Protein AF-A0A8J2PUB7-F1 (afdb_monomer_lite)

Radius of gyration: 17.87 Å; chains: 1; bounding box: 40×21×49 Å

pLDDT: mean 95.26, std 2.62, range [83.31, 98.12]

Organism: NCBI:txid39272

Foldseek 3Di:
DPPPDDWFFDAADPVDRDDDPDDPPPTTPPPPDDVVCCCVCEAQNFDADPDPDTDGDHPHDPPDQKDKDWQDDHPNKTKIWIAHQQCPPPVPVDHGIDMDID

Secondary structure (DSSP, 8-state):
-BTTB----SEE-SSSSSEES--TTTSTT---S-HHHIIIIIIS-EE--SSS--EE-----TT--EEEEEEEEETTEEEEEEEESSS-SS--S--EEEEEE-

InterPro domains:
  IPR005194 Glycoside hydrolase family 65, C-terminal [PF03633] (51-102)

Sequence (102 aa):
YKNDKPYVAECHSPIQKIWVGDRHNLSEHYAHSTYVENVLADLLGVIPRSDNVFEINPLVPNNWRFFAAENIPYHGHSVTVLYDADGSYYESGHSGMQIFVN

Structure (mmCIF, N/CA/C/O backbone):
data_AF-A0A8J2PUB7-F1
#
_entry.id   AF-A0A8J2PUB7-F1
#
loop_
_atom_site.group_PDB
_atom_site.id
_atom_site.type_symbol
_atom_site.label_atom_id
_atom_site.label_alt_id
_atom_site.label_comp_id
_atom_site.label_asym_id
_atom_site.label_entity_id
_atom_site.label_seq_id
_atom_site.pdbx_PDB_ins_code
_atom_site.Cartn_x
_atom_site.Cartn_y
_atom_site.Cartn_z
_atom_site.occupancy
_atom_site.B_iso_or_equiv
_atom_site.auth_seq_id
_atom_site.auth_comp_id
_atom_site.auth_asym_id
_atom_site.auth_atom_id
_atom_site.pdbx_PDB_model_num
ATOM 1 N N . TYR A 1 1 ? 13.254 1.928 -12.665 1.00 89.94 1 TYR A N 1
ATOM 2 C CA . TYR A 1 1 ? 14.041 3.168 -12.843 1.00 89.94 1 TYR A CA 1
ATOM 3 C C . TYR A 1 1 ? 14.678 3.199 -14.220 1.00 89.94 1 TYR A C 1
ATOM 5 O O . TYR A 1 1 ? 15.021 2.142 -14.740 1.00 89.94 1 TYR A O 1
ATOM 13 N N . LYS A 1 2 ? 14.836 4.393 -14.794 1.00 91.94 2 LYS A N 1
ATOM 14 C CA . LYS A 1 2 ? 15.580 4.673 -16.033 1.00 91.94 2 LYS A CA 1
ATOM 15 C C . LYS A 1 2 ? 16.239 6.038 -15.854 1.00 91.94 2 LYS A C 1
ATOM 17 O O . LYS A 1 2 ? 15.555 6.981 -15.468 1.00 91.94 2 LYS A O 1
ATOM 22 N N . ASN A 1 3 ? 17.555 6.127 -16.057 1.00 91.94 3 ASN A N 1
ATOM 23 C CA . ASN A 1 3 ? 18.347 7.334 -15.763 1.00 91.94 3 ASN A CA 1
ATOM 24 C C . ASN A 1 3 ? 18.078 7.881 -14.345 1.00 91.94 3 ASN A C 1
ATOM 26 O O . ASN A 1 3 ? 17.775 9.059 -14.175 1.00 91.94 3 ASN A O 1
ATOM 30 N N . ASP A 1 4 ? 18.073 6.976 -13.360 1.00 92.19 4 ASP A N 1
ATOM 31 C CA . ASP A 1 4 ? 17.826 7.244 -11.933 1.00 92.19 4 ASP A CA 1
ATOM 32 C C . ASP A 1 4 ? 16.473 7.885 -11.587 1.00 92.19 4 ASP A C 1
ATOM 34 O O . ASP A 1 4 ? 16.228 8.276 -10.448 1.00 92.19 4 ASP A O 1
ATOM 38 N N . LYS A 1 5 ? 15.531 7.901 -12.535 1.00 94.00 5 LYS A N 1
ATOM 39 C CA . LYS A 1 5 ? 14.151 8.344 -12.311 1.00 94.00 5 LYS A CA 1
ATOM 40 C C . LYS A 1 5 ? 13.199 7.151 -12.212 1.00 94.00 5 LYS A C 1
ATOM 42 O O . LYS A 1 5 ? 13.421 6.151 -12.914 1.00 94.00 5 LYS A O 1
ATOM 47 N N . PRO A 1 6 ? 12.153 7.217 -11.363 1.00 95.19 6 PRO A N 1
ATOM 48 C CA . PRO A 1 6 ? 11.068 6.245 -11.384 1.00 95.19 6 PRO A CA 1
ATOM 49 C C . PRO A 1 6 ? 10.534 6.104 -12.807 1.00 95.19 6 PRO A C 1
ATOM 51 O O . PRO A 1 6 ? 10.349 7.087 -13.520 1.00 95.19 6 PRO A O 1
ATOM 54 N N . TYR A 1 7 ? 10.372 4.864 -13.242 1.00 95.75 7 TYR A N 1
ATOM 55 C CA . TYR A 1 7 ? 10.002 4.547 -14.611 1.00 95.75 7 TYR A CA 1
ATOM 56 C C . TYR A 1 7 ? 9.332 3.187 -14.612 1.00 95.75 7 TYR A C 1
ATOM 58 O O . TYR A 1 7 ? 9.829 2.283 -13.931 1.00 95.75 7 TYR A O 1
ATOM 66 N N . VAL A 1 8 ? 8.248 3.073 -15.371 1.00 95.50 8 VAL A N 1
ATOM 67 C CA . VAL A 1 8 ? 7.557 1.822 -15.665 1.00 95.50 8 VAL A CA 1
ATOM 68 C C . VAL A 1 8 ? 7.391 1.732 -17.180 1.00 95.50 8 VAL A C 1
ATOM 70 O O . VAL A 1 8 ? 7.032 2.724 -17.817 1.00 95.50 8 VAL A O 1
ATOM 73 N N . ALA A 1 9 ? 7.704 0.565 -17.729 1.00 95.75 9 ALA A N 1
ATOM 74 C CA . ALA A 1 9 ? 7.492 0.199 -19.122 1.00 95.75 9 ALA A CA 1
ATOM 75 C C . ALA A 1 9 ? 7.028 -1.262 -19.204 1.00 95.75 9 ALA A C 1
ATOM 77 O O . ALA A 1 9 ? 6.767 -1.887 -18.178 1.00 95.75 9 ALA A O 1
ATOM 78 N N . GLU A 1 10 ? 6.899 -1.794 -20.417 1.00 95.50 10 GLU A N 1
ATOM 79 C CA . GLU A 1 10 ? 6.222 -3.066 -20.700 1.00 95.50 10 GLU A CA 1
ATOM 80 C C . GLU A 1 10 ? 6.761 -4.256 -19.902 1.00 95.50 10 GLU A C 1
ATOM 82 O O . GLU A 1 10 ? 5.995 -4.973 -19.261 1.00 95.50 10 GLU A O 1
ATOM 87 N N . CYS A 1 11 ? 8.077 -4.476 -19.922 1.00 95.00 11 CYS A N 1
ATOM 88 C CA . CYS A 1 11 ? 8.697 -5.544 -19.148 1.00 95.00 11 CYS A CA 1
ATOM 89 C C . CYS A 1 11 ? 10.148 -5.215 -18.782 1.00 95.00 11 CYS A C 1
ATOM 91 O O . CYS A 1 11 ? 10.829 -4.442 -19.456 1.00 95.00 11 CYS A O 1
ATOM 93 N N . HIS A 1 12 ? 10.635 -5.797 -17.688 1.00 94.75 12 HIS A N 1
ATOM 94 C CA . HIS A 1 12 ? 12.018 -5.651 -17.239 1.00 94.75 12 HIS A CA 1
ATOM 95 C C . HIS A 1 12 ? 12.744 -6.991 -17.368 1.00 94.75 12 HIS A C 1
ATOM 97 O O . HIS A 1 12 ? 12.162 -8.043 -17.102 1.00 94.75 12 HIS A O 1
ATOM 103 N N . SER A 1 13 ? 14.018 -6.967 -17.768 1.00 95.12 13 SER A N 1
ATOM 104 C CA . SER A 1 13 ? 14.823 -8.190 -17.834 1.00 95.12 13 SER A CA 1
ATOM 105 C C . SER A 1 13 ? 15.012 -8.784 -16.428 1.00 95.12 13 SER A C 1
ATOM 107 O O . SER A 1 13 ? 15.294 -8.036 -15.489 1.00 95.12 13 SER A O 1
ATOM 109 N N . PRO A 1 14 ? 14.896 -10.113 -16.247 1.00 95.38 14 PRO A N 1
ATOM 110 C CA . PRO A 1 14 ? 15.122 -10.743 -14.947 1.00 95.38 14 PRO A CA 1
ATOM 111 C C . PRO A 1 14 ? 16.612 -10.835 -14.576 1.00 95.38 14 PRO A C 1
ATOM 113 O O . PRO A 1 14 ? 16.937 -11.136 -13.433 1.00 95.38 14 PRO A O 1
ATOM 116 N N . ILE A 1 15 ? 17.519 -10.609 -15.536 1.00 96.19 15 ILE A N 1
ATOM 117 C CA . ILE A 1 15 ? 18.973 -10.786 -15.360 1.00 96.19 15 ILE A CA 1
ATOM 118 C C . ILE A 1 15 ? 19.716 -9.456 -15.513 1.00 96.19 15 ILE A C 1
ATOM 120 O O . ILE A 1 15 ? 20.682 -9.186 -14.803 1.00 96.19 15 ILE A O 1
ATOM 124 N N . GLN A 1 16 ? 19.287 -8.616 -16.454 1.00 94.75 16 GLN A N 1
ATOM 125 C CA . GLN A 1 16 ? 19.938 -7.346 -16.761 1.00 94.75 16 GLN A CA 1
ATOM 126 C C . GLN A 1 16 ? 19.132 -6.179 -16.189 1.00 94.75 16 GLN A C 1
ATOM 128 O O . GLN A 1 16 ? 17.905 -6.212 -16.150 1.00 94.75 16 GLN A O 1
ATOM 133 N N . LYS A 1 17 ? 19.810 -5.093 -15.807 1.00 92.06 17 LYS A N 1
ATOM 134 C CA . LYS A 1 17 ? 19.164 -3.845 -15.367 1.00 92.06 17 LYS A CA 1
ATOM 135 C C . LYS A 1 17 ? 18.674 -3.020 -16.570 1.00 92.06 17 LYS A C 1
ATOM 137 O O . LYS A 1 17 ? 19.144 -1.905 -16.786 1.00 92.06 17 LYS A O 1
ATOM 142 N N . ILE A 1 18 ? 17.787 -3.597 -17.385 1.00 93.19 18 ILE A N 1
ATOM 143 C CA . ILE A 1 18 ? 17.228 -2.976 -18.595 1.00 93.19 18 ILE A CA 1
ATOM 144 C C . ILE A 1 18 ? 15.718 -3.206 -18.702 1.00 93.19 18 ILE A C 1
ATOM 146 O O . ILE A 1 18 ? 15.200 -4.254 -18.307 1.00 93.19 18 ILE A O 1
ATOM 150 N N . TRP A 1 19 ? 15.036 -2.248 -19.329 1.00 95.19 19 TRP A N 1
ATOM 151 C CA . TRP A 1 19 ? 13.669 -2.417 -19.811 1.00 95.19 19 TRP A CA 1
ATOM 152 C C . TRP A 1 19 ? 13.688 -3.093 -21.182 1.00 95.19 19 TRP A C 1
ATOM 154 O O . TRP A 1 19 ? 14.429 -2.687 -22.077 1.00 95.19 19 TRP A O 1
ATOM 164 N N . VAL A 1 20 ? 12.890 -4.143 -21.334 1.00 94.25 20 VAL A N 1
ATOM 165 C CA . VAL A 1 20 ? 12.709 -4.886 -22.582 1.00 94.25 20 VAL A CA 1
ATOM 166 C C . VAL A 1 20 ? 11.445 -4.363 -23.259 1.00 94.25 20 VAL A C 1
ATOM 168 O O . VAL A 1 20 ? 10.447 -4.084 -22.601 1.00 94.25 20 VAL A O 1
ATOM 171 N N . GLY A 1 21 ? 11.500 -4.176 -24.579 1.00 90.31 21 GLY A N 1
ATOM 172 C CA . GLY A 1 21 ? 10.389 -3.575 -25.323 1.00 90.31 21 GLY A CA 1
ATOM 173 C C . GLY A 1 21 ? 10.217 -2.068 -25.100 1.00 90.31 21 GLY A C 1
ATOM 174 O O . GLY A 1 21 ? 9.256 -1.515 -25.599 1.00 90.31 21 GLY A O 1
ATOM 175 N N . ASP A 1 22 ? 11.152 -1.400 -24.417 1.00 94.75 22 ASP A N 1
ATOM 176 C CA . ASP A 1 22 ? 11.129 0.037 -24.110 1.00 94.75 22 ASP A CA 1
ATOM 177 C C . ASP A 1 22 ? 11.226 0.913 -25.373 1.00 94.75 22 ASP A C 1
ATOM 179 O O . ASP A 1 22 ? 12.322 1.237 -25.845 1.00 94.75 22 ASP A O 1
ATOM 183 N N . ARG A 1 23 ? 10.074 1.265 -25.953 1.00 93.88 23 ARG A N 1
ATOM 184 C CA . ARG A 1 23 ? 9.951 2.070 -27.173 1.00 93.88 23 ARG A CA 1
ATOM 185 C C . ARG A 1 23 ? 9.474 3.478 -26.849 1.00 93.88 23 ARG A C 1
ATOM 187 O O . ARG A 1 23 ? 8.545 3.673 -26.072 1.00 93.88 23 ARG A O 1
ATOM 194 N N . HIS A 1 24 ? 10.092 4.446 -27.519 1.00 93.44 24 HIS A N 1
ATOM 195 C CA . HIS A 1 24 ? 9.768 5.855 -27.355 1.00 93.44 24 HIS A CA 1
ATOM 196 C C . HIS A 1 24 ? 8.32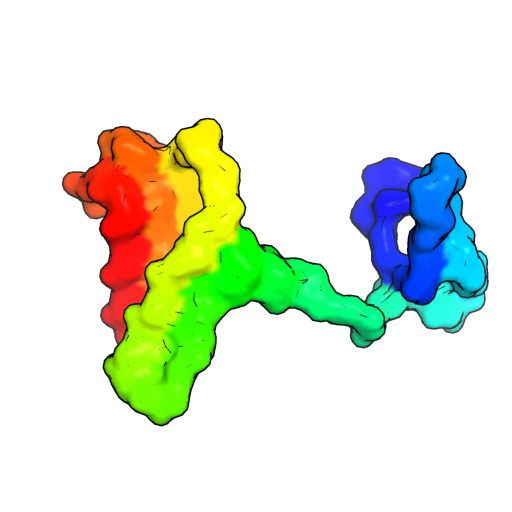8 6.175 -27.786 1.00 93.44 24 HIS A C 1
ATOM 198 O O . HIS A 1 24 ? 7.919 5.783 -28.881 1.00 93.44 24 HIS A O 1
ATOM 204 N N . ASN A 1 25 ? 7.605 6.931 -26.955 1.00 92.19 25 ASN A N 1
ATOM 205 C CA . ASN A 1 25 ? 6.189 7.294 -27.107 1.00 92.19 25 ASN A CA 1
ATOM 206 C C . ASN A 1 25 ? 5.234 6.091 -27.177 1.00 92.19 25 ASN A C 1
ATOM 208 O O . ASN A 1 25 ? 4.178 6.174 -27.807 1.00 92.19 25 ASN A O 1
ATOM 212 N N . LEU A 1 26 ? 5.603 4.973 -26.556 1.00 92.81 26 LEU A N 1
ATOM 213 C CA . LEU A 1 26 ? 4.764 3.774 -26.521 1.00 92.81 26 LEU A CA 1
ATOM 214 C C . LEU A 1 26 ? 4.782 3.122 -25.144 1.00 92.81 26 LEU A C 1
ATOM 216 O O . LEU A 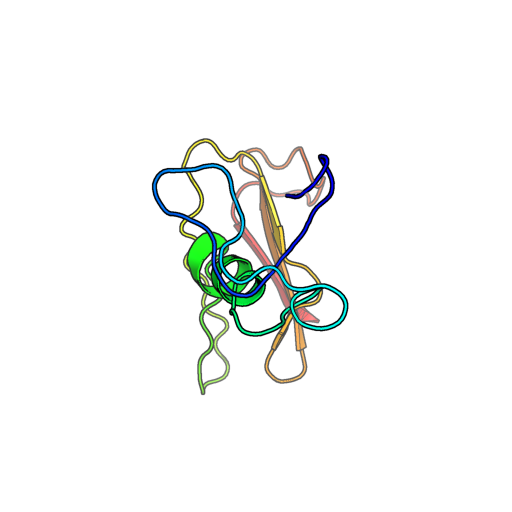1 26 ? 3.728 2.783 -24.612 1.00 92.81 26 LEU A O 1
ATOM 220 N N . SER A 1 27 ? 5.975 2.937 -24.587 1.00 95.56 27 SER A N 1
ATOM 221 C CA . SER A 1 27 ? 6.162 2.143 -23.377 1.00 95.56 27 SER A CA 1
ATOM 222 C C . SER A 1 27 ? 6.292 3.011 -22.123 1.00 95.56 27 SER A C 1
ATOM 224 O O . SER A 1 27 ? 6.245 2.483 -21.018 1.00 95.56 27 SER A O 1
ATOM 226 N N . GLU A 1 28 ? 6.470 4.329 -22.240 1.00 94.81 28 GLU A N 1
ATOM 227 C CA . GLU A 1 28 ? 6.524 5.222 -21.084 1.00 94.81 28 GLU A CA 1
ATOM 228 C C . GLU A 1 28 ? 5.189 5.215 -20.323 1.00 94.81 28 GLU A C 1
ATOM 230 O O . GLU A 1 28 ? 4.121 5.350 -20.915 1.00 94.81 28 GLU A O 1
ATOM 235 N N . HIS A 1 29 ? 5.248 5.118 -18.991 1.00 93.88 29 HIS A N 1
ATOM 236 C CA . HIS A 1 29 ? 4.058 5.160 -18.129 1.00 93.88 29 HIS A CA 1
ATOM 237 C C . HIS A 1 29 ? 3.067 4.010 -18.388 1.00 93.88 29 HIS A C 1
ATOM 239 O O . HIS A 1 29 ? 1.860 4.167 -18.207 1.00 93.88 29 HIS A O 1
ATOM 245 N N . TYR A 1 30 ? 3.580 2.842 -18.788 1.00 94.81 30 TYR A N 1
ATOM 246 C CA . TYR A 1 30 ? 2.772 1.676 -19.142 1.00 94.81 30 TYR A CA 1
ATOM 247 C C . TYR A 1 30 ? 1.972 1.119 -17.951 1.00 94.81 30 TYR A C 1
ATOM 249 O O . TYR A 1 30 ? 2.478 0.359 -17.121 1.00 94.81 30 TYR A O 1
ATOM 257 N N . ALA A 1 31 ? 0.695 1.494 -17.868 1.00 93.50 31 ALA A N 1
ATOM 258 C CA . ALA A 1 31 ? -0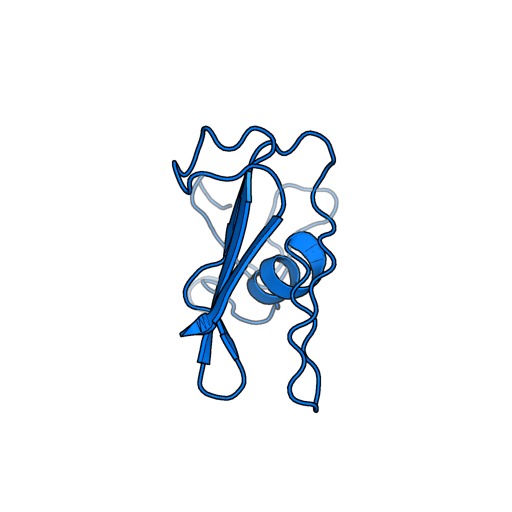.226 1.112 -16.799 1.00 93.50 31 ALA A CA 1
ATOM 259 C C . ALA A 1 31 ? -0.862 -0.269 -17.048 1.00 93.50 31 ALA A C 1
ATOM 261 O O . ALA A 1 31 ? -2.075 -0.401 -17.187 1.00 93.50 31 ALA A O 1
ATOM 262 N N . HIS A 1 32 ? -0.027 -1.306 -17.122 1.00 93.81 32 HIS A N 1
ATOM 263 C CA . HIS A 1 32 ? -0.448 -2.699 -17.330 1.00 93.81 32 HIS A CA 1
ATOM 264 C C . HIS A 1 32 ? 0.107 -3.629 -16.235 1.00 93.81 32 HIS A C 1
ATOM 266 O O . HIS A 1 32 ? 0.596 -4.729 -16.487 1.00 93.81 32 HIS A O 1
ATOM 272 N N . SER A 1 33 ? 0.097 -3.138 -14.997 1.00 93.19 33 SER A N 1
ATOM 273 C CA . SER A 1 33 ? 0.472 -3.877 -13.790 1.00 93.19 33 SER A CA 1
ATOM 274 C C . SER A 1 33 ? -0.294 -3.329 -12.585 1.00 93.19 33 SER A C 1
ATOM 276 O O . SER A 1 33 ? -0.835 -2.225 -12.642 1.00 93.19 33 SER A O 1
ATOM 278 N N . THR A 1 34 ? -0.334 -4.091 -11.494 1.00 93.94 34 THR A N 1
ATOM 279 C CA . THR A 1 34 ? -1.143 -3.805 -10.298 1.00 93.94 34 THR A CA 1
ATOM 280 C C . THR A 1 34 ? -0.293 -3.426 -9.082 1.00 93.94 34 THR A C 1
ATOM 282 O O . THR A 1 34 ? -0.699 -3.646 -7.953 1.00 93.94 34 THR A O 1
ATOM 285 N N . TYR A 1 35 ? 0.890 -2.821 -9.269 1.00 94.81 35 TYR A N 1
ATOM 286 C CA . TYR A 1 35 ? 1.849 -2.599 -8.169 1.00 94.81 35 TYR A CA 1
ATOM 287 C C . TYR A 1 35 ? 1.254 -1.908 -6.928 1.00 94.81 35 TYR A C 1
ATOM 289 O O . TYR A 1 35 ? 1.550 -2.306 -5.807 1.00 94.81 35 TYR A O 1
ATOM 297 N N . VAL A 1 36 ? 0.407 -0.889 -7.114 1.00 94.75 36 VAL A N 1
ATOM 298 C CA . VAL A 1 36 ? -0.249 -0.186 -5.994 1.00 94.75 36 VAL A CA 1
ATOM 299 C C . VAL A 1 36 ? -1.209 -1.106 -5.239 1.00 94.75 36 VAL A C 1
ATOM 301 O O . VAL A 1 36 ? -1.305 -1.017 -4.020 1.00 94.75 36 VAL A O 1
ATOM 304 N N . GLU A 1 37 ? -1.884 -2.007 -5.947 1.00 95.44 37 GLU A N 1
ATOM 305 C CA . GLU A 1 37 ? -2.763 -2.997 -5.333 1.00 95.44 37 GLU A CA 1
ATOM 306 C C . GLU A 1 37 ? -1.948 -4.034 -4.553 1.00 95.44 37 GLU A C 1
ATOM 308 O O . GLU A 1 37 ? -2.249 -4.221 -3.384 1.00 95.44 37 GLU A O 1
ATOM 313 N N . ASN A 1 38 ? -0.822 -4.541 -5.071 1.00 96.44 38 ASN A N 1
ATOM 314 C CA . ASN A 1 38 ? 0.086 -5.385 -4.277 1.00 96.44 38 ASN A CA 1
ATOM 315 C C . ASN A 1 38 ? 0.581 -4.673 -2.999 1.00 96.44 38 ASN A C 1
ATOM 317 O O . ASN A 1 38 ? 0.776 -5.297 -1.959 1.00 96.44 38 ASN A O 1
ATOM 321 N N . VAL A 1 39 ? 0.818 -3.355 -3.047 1.00 97.38 39 VAL A N 1
ATOM 322 C CA . VAL A 1 39 ? 1.192 -2.598 -1.842 1.00 97.38 39 VAL A CA 1
ATOM 323 C C . VAL A 1 39 ? 0.027 -2.554 -0.851 1.00 97.38 39 VAL A C 1
ATOM 325 O O . VAL A 1 39 ? 0.230 -2.831 0.325 1.00 97.38 39 VAL A O 1
ATOM 328 N N . LEU A 1 40 ? -1.184 -2.218 -1.294 1.00 97.25 40 LEU A N 1
ATOM 329 C CA . LEU A 1 40 ? -2.331 -2.050 -0.398 1.00 97.25 40 LEU A CA 1
ATOM 330 C C . LEU A 1 40 ? -2.907 -3.381 0.105 1.00 97.25 40 LEU A C 1
ATOM 332 O O . LEU A 1 40 ? -3.135 -3.522 1.305 1.00 97.25 40 LEU A O 1
ATOM 336 N N . ALA A 1 41 ? -3.142 -4.335 -0.792 1.00 96.31 41 ALA A N 1
ATOM 337 C CA . ALA A 1 41 ? -3.820 -5.593 -0.510 1.00 96.31 41 ALA A CA 1
ATOM 338 C C . ALA A 1 41 ? -2.882 -6.652 0.077 1.00 96.31 41 ALA A C 1
ATOM 340 O O . ALA A 1 41 ? -3.236 -7.278 1.071 1.00 96.31 41 ALA A O 1
ATOM 341 N N . ASP A 1 42 ? -1.669 -6.804 -0.471 1.00 96.25 42 ASP A N 1
ATOM 342 C CA . ASP A 1 42 ? -0.728 -7.8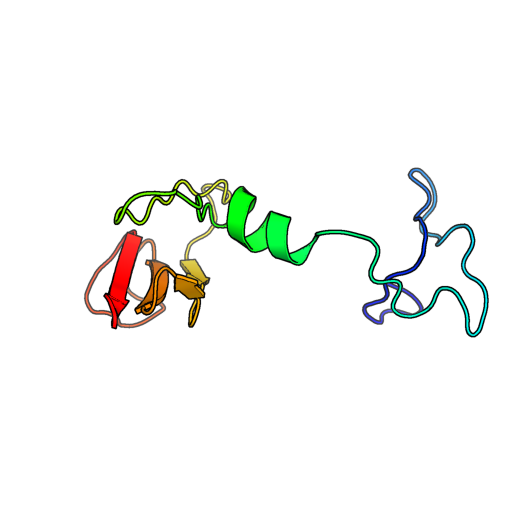19 0.018 1.00 96.25 42 ASP A CA 1
ATOM 343 C C . ASP A 1 42 ? 0.173 -7.263 1.127 1.00 96.25 42 ASP A C 1
ATOM 345 O O . ASP A 1 42 ? 0.171 -7.755 2.254 1.00 96.25 42 ASP A O 1
ATOM 349 N N . LEU A 1 43 ? 0.969 -6.228 0.829 1.00 98.00 43 LEU A N 1
ATOM 350 C CA . LEU A 1 43 ? 1.999 -5.756 1.759 1.00 98.00 43 LEU A CA 1
ATOM 351 C C . LEU A 1 43 ? 1.383 -5.130 3.015 1.00 98.00 43 LEU A C 1
ATOM 353 O O . LEU A 1 43 ? 1.730 -5.524 4.127 1.00 98.00 43 LEU A O 1
ATOM 357 N N . LEU A 1 44 ? 0.473 -4.169 2.842 1.00 98.12 44 LEU A N 1
ATOM 358 C CA . LEU A 1 44 ? -0.229 -3.511 3.949 1.00 98.12 44 LEU A 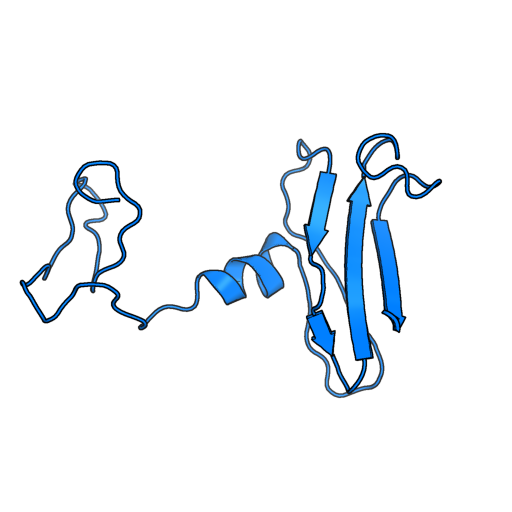CA 1
ATOM 359 C C . LEU A 1 44 ? -1.470 -4.292 4.404 1.00 98.12 44 LEU A C 1
ATOM 361 O O . LEU A 1 44 ? -1.942 -4.079 5.519 1.00 98.12 44 LEU A O 1
ATOM 365 N N . GLY A 1 45 ? -1.937 -5.247 3.596 1.00 97.81 45 GLY A N 1
ATOM 366 C CA . GLY A 1 45 ? -2.849 -6.298 4.032 1.00 97.81 45 GLY A CA 1
ATOM 367 C C . GLY A 1 45 ? -4.333 -5.960 3.996 1.00 97.81 45 GLY A C 1
ATOM 368 O O . GLY A 1 45 ? -5.077 -6.616 4.713 1.00 97.81 45 GLY A O 1
ATOM 369 N N . VAL A 1 46 ? -4.791 -4.943 3.261 1.00 97.75 46 VAL A N 1
ATOM 370 C CA . VAL A 1 46 ? -6.226 -4.611 3.185 1.00 97.75 46 VAL A CA 1
ATOM 371 C C . VAL A 1 46 ? -6.957 -5.693 2.394 1.00 97.75 46 VAL A C 1
ATOM 373 O O . VAL A 1 46 ? -6.721 -5.843 1.199 1.00 97.75 46 VAL A O 1
ATOM 376 N N . ILE A 1 47 ? -7.876 -6.417 3.033 1.00 97.81 47 ILE A N 1
ATOM 377 C CA . ILE A 1 47 ? -8.607 -7.524 2.405 1.00 97.81 47 ILE A CA 1
ATOM 378 C C . ILE A 1 47 ? -10.036 -7.064 2.092 1.00 97.81 47 ILE A C 1
ATOM 380 O O . ILE A 1 47 ? -10.839 -6.899 3.016 1.00 97.81 47 ILE A O 1
ATOM 384 N N . PRO A 1 48 ? -10.395 -6.861 0.806 1.00 96.00 48 PRO A N 1
ATOM 385 C CA . PRO A 1 48 ? -11.759 -6.523 0.435 1.00 96.00 48 PRO A CA 1
ATOM 386 C C . PRO A 1 48 ? -12.722 -7.663 0.751 1.00 96.00 48 PRO A C 1
ATOM 388 O O . PRO A 1 48 ? -12.476 -8.822 0.411 1.00 96.00 48 PRO A O 1
ATOM 391 N N . ARG A 1 49 ? -13.859 -7.324 1.354 1.00 97.81 49 ARG A N 1
ATOM 392 C CA . ARG A 1 49 ? -14.935 -8.266 1.661 1.00 97.81 49 ARG A CA 1
ATOM 393 C C . ARG A 1 49 ? -16.257 -7.754 1.115 1.00 97.81 49 ARG A C 1
ATOM 395 O O . ARG A 1 49 ? -16.417 -6.576 0.837 1.00 97.81 49 ARG A O 1
ATOM 402 N N . SER A 1 50 ? -17.215 -8.661 0.949 1.00 97.50 50 SER A N 1
ATOM 403 C CA . SER A 1 50 ? -18.562 -8.306 0.477 1.00 97.50 50 SER A CA 1
ATOM 404 C C . SER A 1 50 ? -19.512 -7.868 1.598 1.00 97.50 50 SER A C 1
ATOM 406 O O . SER A 1 50 ? -20.555 -7.284 1.316 1.00 97.50 50 SER A O 1
ATOM 408 N N . ASP A 1 51 ? -19.169 -8.145 2.858 1.00 97.56 51 ASP A N 1
ATOM 409 C CA . ASP A 1 51 ? -19.925 -7.752 4.047 1.00 97.56 51 ASP A CA 1
ATOM 410 C C . ASP A 1 51 ? -19.381 -6.450 4.666 1.00 97.56 51 ASP A C 1
ATOM 412 O O . ASP A 1 51 ? -18.414 -5.860 4.193 1.00 97.56 51 ASP A O 1
ATOM 416 N N . ASN A 1 52 ? -20.003 -5.973 5.747 1.00 94.88 52 ASN A N 1
ATOM 417 C CA . ASN A 1 52 ? -19.602 -4.734 6.430 1.00 94.88 52 ASN A CA 1
ATOM 418 C C . ASN A 1 52 ? -18.440 -4.941 7.417 1.00 94.88 52 ASN A C 1
ATOM 420 O O . ASN A 1 52 ? -18.415 -4.339 8.490 1.00 94.88 52 ASN A O 1
ATOM 424 N N . VAL A 1 53 ? -17.497 -5.816 7.074 1.00 96.12 53 VAL A N 1
ATOM 425 C CA . VAL A 1 53 ? -16.278 -6.058 7.848 1.00 96.12 53 VAL A CA 1
ATOM 426 C C . VAL A 1 53 ? -15.100 -5.461 7.089 1.00 96.12 53 VAL A C 1
ATOM 428 O O . VAL A 1 53 ? -14.931 -5.709 5.896 1.00 96.12 53 VAL A O 1
ATOM 431 N N . PHE A 1 54 ? -14.281 -4.681 7.791 1.00 96.81 54 PHE A N 1
ATOM 432 C CA . PHE A 1 54 ? -12.966 -4.271 7.314 1.00 96.81 54 PHE A CA 1
ATOM 433 C C . PHE A 1 54 ? -11.931 -5.255 7.864 1.00 96.81 54 PHE A C 1
ATOM 435 O O . PHE A 1 54 ? -11.760 -5.359 9.079 1.00 96.81 54 PHE A O 1
ATOM 442 N N . GLU A 1 55 ? -11.283 -6.009 6.980 1.00 97.56 55 GLU A N 1
ATOM 443 C CA . GLU A 1 55 ? -10.282 -7.010 7.346 1.00 97.56 55 GLU A CA 1
ATOM 444 C C . GLU A 1 55 ? -8.888 -6.544 6.930 1.00 97.56 55 GLU A C 1
ATOM 446 O O . GLU A 1 55 ? -8.695 -5.993 5.844 1.00 97.56 55 GLU A O 1
ATOM 451 N N . ILE A 1 56 ? -7.919 -6.772 7.817 1.00 97.44 56 ILE A N 1
ATOM 452 C CA . ILE A 1 56 ? -6.521 -6.453 7.571 1.00 97.44 56 ILE A CA 1
ATOM 453 C C . ILE A 1 56 ? -5.589 -7.568 8.050 1.00 97.44 56 ILE A C 1
ATOM 455 O O . ILE A 1 56 ? -5.721 -8.058 9.171 1.00 97.44 56 ILE A O 1
ATOM 459 N N . ASN A 1 57 ? -4.622 -7.937 7.211 1.00 97.38 57 ASN A N 1
ATOM 460 C CA . ASN A 1 57 ? -3.591 -8.927 7.514 1.00 97.38 57 ASN A CA 1
ATOM 461 C C . ASN A 1 57 ? -2.258 -8.560 6.825 1.00 97.38 57 ASN A C 1
ATOM 463 O O . ASN A 1 57 ? -1.979 -9.057 5.733 1.00 97.38 57 ASN A O 1
ATOM 467 N N . PRO A 1 58 ? -1.447 -7.659 7.408 1.00 97.25 58 PRO A N 1
ATOM 468 C CA . PRO A 1 58 ? -0.256 -7.129 6.748 1.00 97.25 58 PRO A CA 1
ATOM 469 C C . PRO A 1 58 ? 0.838 -8.186 6.580 1.00 97.25 58 PRO A C 1
ATOM 471 O O . PRO A 1 58 ? 1.138 -8.935 7.510 1.00 97.25 58 PRO A O 1
ATOM 474 N N . LEU A 1 59 ? 1.514 -8.167 5.432 1.00 97.69 59 LEU A N 1
ATOM 475 C CA . LEU A 1 59 ? 2.716 -8.965 5.155 1.00 97.69 59 LEU A CA 1
ATOM 476 C C . LEU A 1 59 ? 4.010 -8.153 5.323 1.00 97.69 59 LEU A C 1
ATOM 478 O O . LEU A 1 59 ? 5.059 -8.509 4.776 1.00 97.69 59 LEU A O 1
ATOM 482 N N . VAL A 1 60 ? 3.947 -7.036 6.054 1.00 97.25 60 VAL A N 1
ATOM 483 C CA . VAL A 1 60 ? 5.111 -6.179 6.287 1.00 97.25 60 VAL A CA 1
ATOM 484 C C . VAL A 1 60 ? 6.222 -6.935 7.031 1.00 97.25 60 VAL A C 1
ATOM 486 O O . VAL A 1 60 ? 5.948 -7.753 7.911 1.00 97.25 60 VAL A O 1
ATOM 489 N N . PRO A 1 61 ? 7.501 -6.662 6.725 1.00 96.69 61 PRO A N 1
ATOM 490 C CA . PRO A 1 61 ? 8.616 -7.228 7.473 1.00 96.69 61 PRO A CA 1
ATOM 491 C C . PRO A 1 61 ? 8.553 -6.904 8.974 1.00 96.69 61 PRO A C 1
ATOM 493 O O . PRO A 1 61 ? 8.287 -5.768 9.357 1.00 96.69 61 PRO A O 1
ATOM 496 N N . ASN A 1 62 ? 8.932 -7.856 9.832 1.00 93.94 62 ASN A N 1
ATOM 497 C CA . ASN A 1 62 ? 8.936 -7.673 11.296 1.00 93.94 62 ASN A CA 1
ATOM 498 C C . ASN A 1 62 ? 9.846 -6.534 11.797 1.00 93.94 62 ASN A C 1
ATOM 500 O O . ASN A 1 62 ? 9.747 -6.127 12.951 1.00 93.94 62 ASN A O 1
ATOM 504 N N . ASN A 1 63 ? 10.774 -6.051 10.967 1.00 96.25 63 ASN A N 1
ATOM 505 C CA . ASN A 1 63 ? 11.650 -4.929 11.299 1.00 96.25 63 ASN A CA 1
ATOM 506 C C . ASN A 1 63 ? 11.063 -3.561 10.916 1.00 96.25 63 ASN A C 1
ATOM 508 O O . ASN A 1 63 ? 11.695 -2.541 11.196 1.00 96.25 63 ASN A O 1
ATOM 512 N N . TRP A 1 64 ? 9.891 -3.509 10.278 1.00 97.44 64 TRP A N 1
ATOM 513 C CA . TRP A 1 64 ? 9.174 -2.254 10.098 1.00 97.44 64 TRP A CA 1
ATOM 514 C C . TRP A 1 64 ? 8.692 -1.753 11.452 1.00 97.44 64 TRP A C 1
ATOM 516 O O . TRP A 1 64 ? 8.085 -2.482 12.233 1.00 97.44 64 TRP A O 1
ATOM 526 N N . ARG A 1 65 ? 8.994 -0.487 11.735 1.00 97.25 65 ARG A N 1
ATOM 527 C CA . ARG A 1 65 ? 8.597 0.159 12.987 1.00 97.25 65 ARG A CA 1
ATOM 528 C C . ARG A 1 65 ? 7.258 0.864 12.877 1.00 97.25 65 ARG A C 1
ATOM 530 O O . ARG A 1 65 ? 6.588 1.006 13.888 1.00 97.25 65 ARG A O 1
ATOM 537 N N . PHE A 1 66 ? 6.889 1.287 11.676 1.00 97.31 66 PHE A N 1
ATOM 538 C CA . PHE A 1 66 ? 5.650 1.994 11.423 1.00 97.31 66 PHE A CA 1
ATOM 539 C C . PHE A 1 66 ? 5.253 1.884 9.947 1.00 97.31 66 PHE A C 1
ATOM 541 O O . PHE A 1 66 ? 6.116 1.702 9.084 1.00 97.31 66 PHE A O 1
ATOM 548 N N . PHE A 1 67 ? 3.960 2.006 9.663 1.00 97.88 67 PHE A N 1
ATOM 549 C CA . PHE A 1 67 ? 3.424 2.317 8.338 1.00 97.88 67 PHE A CA 1
ATOM 550 C C . PHE A 1 67 ? 2.032 2.939 8.472 1.00 97.88 67 PHE A C 1
ATOM 552 O O . PHE A 1 67 ? 1.364 2.764 9.491 1.00 97.88 67 PHE A O 1
ATOM 559 N N . ALA A 1 68 ? 1.574 3.612 7.417 1.00 97.00 68 ALA A N 1
ATOM 560 C CA . ALA A 1 68 ? 0.209 4.103 7.332 1.00 97.00 68 ALA A CA 1
ATOM 561 C C . ALA A 1 68 ? -0.354 3.917 5.920 1.00 97.00 68 ALA A C 1
ATOM 563 O O . ALA A 1 68 ? 0.360 4.077 4.927 1.00 97.00 68 ALA A O 1
ATOM 564 N N . ALA A 1 69 ? -1.642 3.596 5.854 1.00 97.00 69 ALA A N 1
ATOM 565 C CA . ALA A 1 69 ? -2.459 3.676 4.656 1.00 97.00 69 ALA A CA 1
ATOM 566 C C . ALA A 1 69 ? -3.697 4.505 4.995 1.00 97.00 69 ALA A C 1
ATOM 568 O O . ALA A 1 69 ? -4.539 4.090 5.788 1.00 97.00 69 ALA A O 1
ATOM 569 N N . GLU A 1 70 ? -3.774 5.698 4.421 1.00 96.00 70 GLU A N 1
ATOM 570 C CA . GLU A 1 70 ? -4.808 6.682 4.726 1.00 96.00 70 GLU A CA 1
ATOM 571 C C . GLU A 1 70 ? -5.748 6.870 3.539 1.00 96.00 70 GLU A C 1
ATOM 573 O O . GLU A 1 70 ? -5.380 6.614 2.390 1.00 96.00 70 GLU A O 1
ATOM 578 N N . ASN A 1 71 ? -6.944 7.389 3.822 1.00 96.19 71 ASN A N 1
ATOM 579 C CA . ASN A 1 71 ? -7.944 7.738 2.813 1.00 96.19 71 ASN A CA 1
ATOM 580 C C . ASN A 1 71 ? -8.344 6.550 1.925 1.00 96.19 71 ASN A C 1
ATOM 582 O O . ASN A 1 71 ? -8.542 6.718 0.721 1.00 96.19 71 ASN A O 1
ATOM 586 N N . ILE A 1 72 ? -8.458 5.351 2.505 1.00 96.38 72 ILE A N 1
ATOM 587 C CA . ILE A 1 72 ? -8.937 4.168 1.789 1.00 96.38 72 ILE A CA 1
ATOM 588 C C . ILE A 1 72 ? -10.466 4.256 1.700 1.00 96.38 72 ILE A C 1
ATOM 590 O O . ILE A 1 72 ? -11.135 4.134 2.730 1.00 96.38 72 ILE A O 1
ATOM 594 N N . PRO A 1 73 ? -11.056 4.438 0.505 1.00 95.88 73 PRO A N 1
ATOM 595 C CA . PRO A 1 73 ? -12.500 4.375 0.359 1.00 95.88 73 PRO A CA 1
ATOM 596 C C . PRO A 1 73 ? -12.962 2.921 0.505 1.00 95.88 73 PRO A C 1
ATOM 598 O O . PRO A 1 73 ? -12.609 2.065 -0.306 1.00 95.88 73 PRO A O 1
ATOM 601 N N . TYR A 1 74 ? -13.775 2.638 1.519 1.00 96.75 74 TYR A N 1
ATOM 602 C CA . TYR A 1 74 ? -14.294 1.298 1.781 1.00 96.75 74 TYR A CA 1
ATOM 603 C C . TYR A 1 74 ? -15.761 1.363 2.197 1.00 96.75 74 TYR A C 1
ATOM 605 O O . TYR A 1 74 ? -16.098 1.909 3.242 1.00 96.75 74 TYR A O 1
ATOM 613 N N . HIS A 1 75 ? -16.649 0.821 1.361 1.00 96.62 75 HIS A N 1
ATOM 614 C CA . HIS A 1 75 ? -18.090 0.703 1.644 1.00 96.62 75 HIS A CA 1
ATOM 615 C C . HIS A 1 75 ? -18.759 2.026 2.079 1.00 96.62 75 HIS A C 1
ATOM 617 O O . HIS A 1 75 ? -19.629 2.043 2.942 1.00 96.62 75 HIS A O 1
ATOM 623 N N . GLY A 1 76 ? -18.361 3.147 1.465 1.00 96.38 76 GLY A N 1
ATOM 624 C CA . GLY A 1 76 ? -18.895 4.481 1.777 1.00 96.38 76 GLY A CA 1
ATOM 625 C C . GLY A 1 76 ? -18.178 5.215 2.914 1.00 96.38 76 GLY A C 1
ATOM 626 O O . GLY A 1 76 ? -18.511 6.367 3.175 1.00 96.38 76 GLY A O 1
ATOM 627 N N . HIS A 1 77 ? -17.178 4.589 3.532 1.00 96.69 77 HIS A N 1
ATOM 628 C CA . HIS A 1 77 ? -16.342 5.170 4.577 1.00 96.69 77 HIS A CA 1
ATOM 629 C C . HIS A 1 77 ? -14.951 5.532 4.063 1.00 96.69 77 HIS A C 1
ATOM 631 O O . HIS A 1 77 ? -14.471 4.966 3.077 1.00 96.69 77 HIS A O 1
ATOM 637 N N . SER A 1 78 ? -14.286 6.444 4.772 1.00 97.56 78 SER A N 1
ATOM 638 C CA . SER A 1 78 ? -12.844 6.662 4.634 1.00 97.56 78 SER A CA 1
ATOM 639 C C . SER A 1 78 ? -12.130 5.951 5.776 1.00 97.56 78 SER A C 1
ATOM 641 O O . SER A 1 78 ? -12.320 6.311 6.938 1.00 97.56 78 SER A O 1
ATOM 643 N N . VAL A 1 79 ? -11.316 4.950 5.445 1.00 97.75 79 VAL A N 1
ATOM 644 C CA . VAL A 1 79 ? -10.565 4.148 6.414 1.00 97.75 79 VAL A CA 1
ATOM 645 C C . VAL A 1 79 ? -9.101 4.577 6.439 1.00 97.75 79 VAL A C 1
ATOM 647 O O . VAL A 1 79 ? -8.481 4.770 5.390 1.00 97.75 79 VAL A O 1
ATOM 650 N N . THR A 1 80 ? -8.549 4.685 7.644 1.00 97.12 80 THR A N 1
ATOM 651 C CA . THR A 1 80 ? -7.110 4.819 7.882 1.00 97.12 80 THR A CA 1
ATOM 652 C C . THR A 1 80 ? -6.617 3.628 8.684 1.00 97.12 80 THR A C 1
ATOM 654 O O . THR A 1 80 ? -7.177 3.295 9.726 1.00 97.12 80 THR A O 1
ATOM 657 N N . VAL A 1 81 ? -5.538 3.019 8.209 1.00 97.12 81 VAL A N 1
ATOM 658 C CA . VAL A 1 81 ? -4.780 1.977 8.894 1.00 97.12 81 VAL A CA 1
ATOM 659 C C . VAL A 1 81 ? -3.434 2.557 9.287 1.00 97.12 81 VAL A C 1
ATOM 661 O O . VAL A 1 81 ? -2.715 3.088 8.442 1.00 97.12 81 VAL A O 1
ATOM 664 N N . LEU A 1 82 ? -3.072 2.402 10.551 1.00 96.62 82 LEU A N 1
ATOM 665 C CA . LEU A 1 82 ? -1.810 2.865 11.098 1.00 96.62 82 LEU A CA 1
ATOM 666 C C . LEU A 1 82 ? -1.200 1.754 11.940 1.00 96.62 82 LEU A C 1
ATOM 668 O O . LEU A 1 82 ? -1.847 1.210 12.827 1.00 96.62 82 LEU A O 1
ATOM 672 N N . TYR A 1 83 ? 0.059 1.435 11.683 1.00 97.56 83 TYR A N 1
ATOM 673 C CA . TYR A 1 83 ? 0.867 0.619 12.575 1.00 97.56 83 TYR A CA 1
ATOM 674 C C . TYR A 1 83 ? 2.014 1.463 13.110 1.00 97.56 83 TYR A C 1
ATOM 676 O O . TYR A 1 83 ? 2.731 2.085 12.331 1.00 97.56 83 TYR A O 1
ATOM 684 N N . ASP A 1 84 ? 2.195 1.462 14.426 1.00 97.44 84 ASP A N 1
ATOM 685 C CA . ASP A 1 84 ? 3.310 2.126 15.096 1.00 97.44 84 ASP A CA 1
ATOM 686 C C . ASP A 1 84 ? 3.783 1.275 16.272 1.00 97.44 84 ASP A C 1
ATOM 688 O O . ASP A 1 84 ? 3.093 1.152 17.278 1.00 97.44 84 ASP A O 1
ATOM 692 N N . ALA A 1 85 ? 4.954 0.657 16.152 1.00 96.06 85 ALA A N 1
ATOM 693 C CA . ALA A 1 85 ? 5.428 -0.348 17.096 1.00 96.06 85 ALA A CA 1
ATOM 694 C C . ALA A 1 85 ? 5.542 0.169 18.542 1.00 96.06 85 ALA A C 1
ATOM 696 O O . ALA A 1 85 ? 5.297 -0.597 19.474 1.00 96.06 85 ALA A O 1
ATOM 697 N N . ASP A 1 86 ? 5.914 1.438 18.745 1.00 94.81 86 ASP A N 1
ATOM 698 C CA . ASP A 1 86 ? 6.036 2.044 20.080 1.00 94.81 86 ASP A CA 1
ATOM 699 C C . ASP A 1 86 ? 5.103 3.242 20.312 1.00 94.81 86 ASP A C 1
ATOM 701 O O . ASP A 1 86 ? 5.039 3.745 21.433 1.00 94.81 86 ASP A O 1
ATOM 705 N N . GLY A 1 87 ? 4.335 3.645 19.296 1.00 95.19 87 GLY A N 1
ATOM 706 C CA . GLY A 1 87 ? 3.362 4.736 19.376 1.00 95.19 87 GLY A CA 1
ATOM 707 C C . GLY A 1 87 ? 3.988 6.131 19.329 1.00 95.19 87 GLY A C 1
ATOM 708 O O . GLY A 1 87 ? 3.299 7.112 19.611 1.00 95.19 87 GLY A O 1
ATOM 709 N N . SER A 1 88 ? 5.286 6.235 19.025 1.00 93.94 88 SER A N 1
ATOM 710 C CA . SER A 1 88 ? 6.015 7.508 19.033 1.00 93.94 88 SER A CA 1
ATOM 711 C C . SER A 1 88 ? 6.090 8.203 17.674 1.00 93.94 88 SER A C 1
ATOM 713 O O . SER A 1 88 ? 6.456 9.374 17.626 1.00 93.94 88 SER A O 1
ATOM 715 N N . TYR A 1 89 ? 5.775 7.516 16.574 1.00 96.38 89 TYR A N 1
ATOM 716 C CA . TYR A 1 89 ? 5.981 8.043 15.228 1.00 96.38 89 TYR A CA 1
ATOM 717 C C . TYR A 1 89 ? 4.820 8.922 14.763 1.00 96.38 89 TYR A C 1
ATOM 719 O O . TYR A 1 89 ? 5.045 9.995 14.208 1.00 96.38 89 TYR A O 1
ATOM 727 N N . TYR A 1 90 ? 3.585 8.474 14.991 1.00 95.19 90 TYR A N 1
ATOM 728 C CA . TYR A 1 90 ? 2.390 9.205 14.554 1.00 95.19 90 TYR A CA 1
ATOM 729 C C . TYR A 1 90 ? 1.694 9.988 15.671 1.00 95.19 90 TYR A C 1
ATOM 731 O O . TYR A 1 90 ? 0.685 10.637 15.410 1.00 95.19 90 TYR A O 1
ATOM 739 N N . GLU A 1 91 ? 2.197 9.911 16.907 1.00 89.19 91 GLU A N 1
ATOM 740 C CA . GLU A 1 91 ? 1.640 10.614 18.074 1.00 89.19 91 GLU A CA 1
ATOM 741 C C . GLU A 1 91 ? 0.133 10.352 18.291 1.00 89.19 91 GLU A C 1
ATOM 743 O O . GLU A 1 91 ? -0.587 11.164 18.869 1.00 89.19 91 GLU A O 1
ATOM 748 N N . SER A 1 92 ? -0.361 9.184 17.863 1.00 83.44 92 SER A N 1
ATOM 749 C CA . SER A 1 92 ? -1.785 8.826 17.929 1.00 83.44 92 SER A CA 1
ATOM 750 C C . SER A 1 92 ? -2.255 8.421 19.336 1.00 83.44 92 SER A C 1
ATOM 752 O O . SER A 1 92 ? -3.421 8.086 19.537 1.00 83.44 92 SER A O 1
ATOM 754 N N . GLY A 1 93 ? -1.349 8.435 20.320 1.00 83.31 93 GLY A N 1
ATOM 755 C CA . GLY A 1 93 ? -1.611 8.077 21.717 1.00 83.31 93 GLY A CA 1
ATOM 756 C C . GLY A 1 93 ? -1.614 6.572 22.007 1.00 83.31 93 GLY A C 1
ATOM 757 O O . GLY A 1 93 ? -1.777 6.181 23.164 1.00 83.31 93 GLY A O 1
ATOM 758 N N . HIS A 1 94 ? -1.400 5.727 20.994 1.00 90.81 94 HIS A N 1
ATOM 759 C CA . HIS A 1 94 ? -1.390 4.270 21.121 1.00 90.81 94 HIS A CA 1
ATOM 760 C C . HIS A 1 94 ? -0.247 3.639 20.318 1.00 90.81 94 HIS A C 1
ATOM 762 O O . HIS A 1 94 ? 0.133 4.140 19.263 1.00 90.81 94 HIS A O 1
ATOM 768 N N . SER A 1 95 ? 0.270 2.511 20.807 1.00 95.94 95 SER A N 1
ATOM 769 C CA . SER A 1 95 ? 1.170 1.633 20.056 1.00 95.94 95 SER A CA 1
ATOM 770 C C . SER A 1 95 ? 0.402 0.470 19.419 1.00 95.94 95 SER A C 1
ATOM 772 O O . SER A 1 95 ? -0.705 0.120 19.832 1.00 95.94 95 SER A O 1
ATOM 774 N N . GLY A 1 96 ? 1.006 -0.151 18.411 1.00 96.12 96 GLY A N 1
ATOM 775 C CA . GLY A 1 96 ? 0.446 -1.245 17.632 1.00 96.12 96 GLY A CA 1
ATOM 776 C C . GLY A 1 96 ? -0.411 -0.787 16.452 1.00 96.12 96 GLY A C 1
ATOM 777 O O . GLY A 1 96 ? -0.279 0.329 15.945 1.00 96.12 96 GLY A O 1
ATOM 778 N N . MET A 1 97 ? -1.258 -1.707 15.986 1.00 96.81 97 MET A N 1
ATOM 779 C CA . MET A 1 97 ? -2.185 -1.487 14.877 1.00 96.81 97 MET A CA 1
ATOM 780 C C . MET A 1 97 ? -3.408 -0.693 15.336 1.00 96.81 97 MET A C 1
ATOM 782 O O . MET A 1 97 ? -4.035 -1.034 16.338 1.00 96.81 97 MET A O 1
ATOM 786 N N . GLN A 1 98 ? -3.776 0.320 14.564 1.00 96.19 98 GLN A N 1
ATOM 787 C CA . GLN A 1 98 ? -4.910 1.204 14.786 1.00 96.19 98 GLN A CA 1
ATOM 788 C C . GLN A 1 98 ? -5.683 1.365 13.479 1.00 96.19 98 GLN A C 1
ATOM 790 O O . GLN A 1 98 ? -5.093 1.507 12.4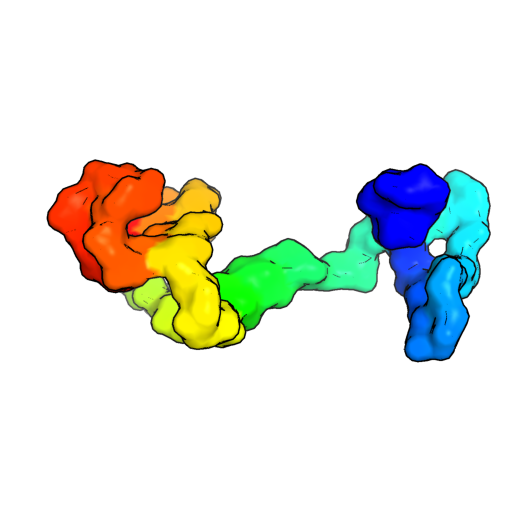07 1.00 96.19 98 GLN A O 1
ATOM 795 N N . ILE A 1 99 ? -7.010 1.336 13.576 1.00 96.38 99 ILE A N 1
ATOM 796 C CA . ILE A 1 99 ? -7.914 1.474 12.434 1.00 96.38 99 ILE A CA 1
ATOM 797 C C . ILE A 1 99 ? -8.928 2.561 12.771 1.00 96.38 99 ILE A C 1
ATOM 799 O O . ILE A 1 99 ? -9.614 2.478 13.790 1.00 96.38 99 ILE A O 1
ATOM 803 N N . PHE A 1 100 ? -9.024 3.563 11.906 1.00 95.81 100 PHE A N 1
ATOM 804 C CA . PHE A 1 100 ? -9.961 4.674 12.022 1.00 95.81 100 PHE A CA 1
ATOM 805 C C . PHE A 1 100 ? -10.949 4.619 10.863 1.00 95.81 100 PHE A C 1
ATOM 807 O O . PHE A 1 100 ? -10.556 4.346 9.729 1.00 95.81 100 PHE A O 1
ATOM 814 N N . VAL A 1 101 ? -12.223 4.883 11.148 1.00 95.88 101 VAL A N 1
ATOM 815 C CA . VAL A 1 101 ? -13.310 4.867 10.165 1.00 95.88 101 VAL A CA 1
ATOM 816 C C . VAL A 1 101 ? -14.131 6.138 10.346 1.00 95.88 101 VAL A C 1
ATOM 818 O O . VAL A 1 101 ? -14.607 6.394 11.453 1.00 95.88 101 VAL A O 1
ATOM 821 N N . ASN A 1 102 ? -14.285 6.906 9.266 1.00 88.69 102 ASN A N 1
ATOM 822 C CA . ASN A 1 102 ? -15.139 8.097 9.201 1.00 88.69 102 ASN A CA 1
ATOM 823 C C . ASN A 1 102 ? -16.411 7.839 8.390 1.00 88.69 102 ASN A C 1
ATOM 825 O O . ASN A 1 102 ? -16.339 7.085 7.388 1.00 88.69 102 ASN A O 1
#